Protein AF-0000000069713645 (afdb_homodimer)

pLDDT: mean 90.1, std 16.6, range [29.08, 98.5]

Structure (mmCIF, N/CA/C/O backbone):
data_AF-0000000069713645-model_v1
#
loop_
_entity.id
_entity.type
_entity.pdbx_description
1 polymer 'Lambda phage transcriptional repressor of early genes Cro'
#
loop_
_atom_site.group_PDB
_atom_site.id
_atom_site.type_symbol
_atom_site.label_atom_id
_atom_site.label_alt_id
_atom_site.label_comp_id
_atom_site.label_asym_id
_atom_site.label_entity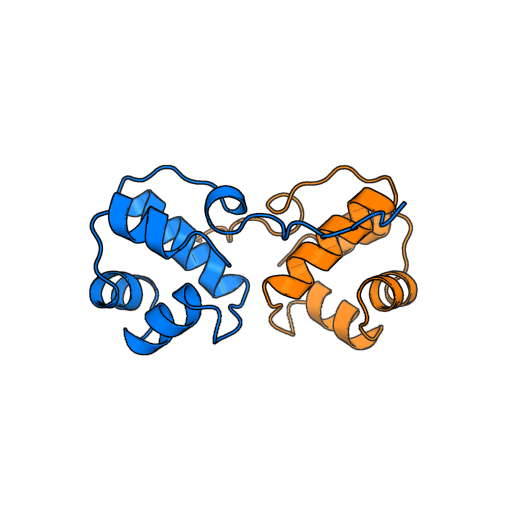_id
_atom_site.label_seq_id
_atom_site.pdbx_PDB_ins_code
_atom_site.Cartn_x
_atom_site.Cartn_y
_atom_site.Cartn_z
_atom_site.occupancy
_atom_site.B_is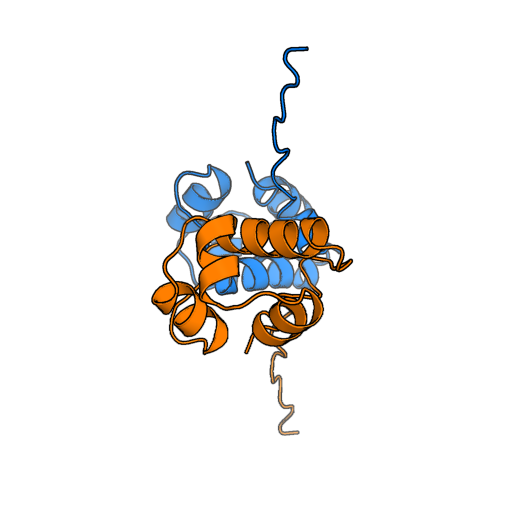o_or_equiv
_atom_site.auth_seq_id
_atom_site.auth_comp_id
_atom_site.auth_asym_id
_atom_site.auth_atom_id
_atom_site.pdbx_PDB_model_num
ATOM 1 N N . MET A 1 1 ? 8.945 7.281 -7.293 1 71.69 1 MET A N 1
ATOM 2 C CA . MET A 1 1 ? 8.586 8.453 -6.496 1 71.69 1 MET A CA 1
ATOM 3 C C . MET A 1 1 ? 7.094 8.453 -6.18 1 71.69 1 MET A C 1
ATOM 5 O O . MET A 1 1 ? 6.293 7.887 -6.926 1 71.69 1 MET A O 1
ATOM 9 N N . ASN A 1 2 ? 6.527 8.727 -4.855 1 89.88 2 ASN A N 1
ATOM 10 C CA . ASN A 1 2 ? 5.113 8.789 -4.496 1 89.88 2 ASN A CA 1
ATOM 11 C C . ASN A 1 2 ? 4.594 10.227 -4.508 1 89.88 2 ASN A C 1
ATOM 13 O O . ASN A 1 2 ? 5.352 11.156 -4.777 1 89.88 2 ASN A O 1
ATOM 17 N N . ASN A 1 3 ? 3.295 10.43 -4.41 1 95.88 3 ASN A N 1
ATOM 18 C CA . ASN A 1 3 ? 2.645 11.734 -4.488 1 95.88 3 ASN A CA 1
ATOM 19 C C . ASN A 1 3 ? 2.314 12.273 -3.104 1 95.88 3 ASN A C 1
ATOM 21 O O . ASN A 1 3 ? 1.362 13.047 -2.943 1 95.88 3 ASN A O 1
ATOM 25 N N . ILE A 1 4 ? 3.078 11.883 -2.172 1 97.56 4 ILE A N 1
ATOM 26 C CA . ILE A 1 4 ? 2.779 12.273 -0.8 1 97.56 4 ILE A CA 1
ATOM 27 C C . ILE A 1 4 ? 2.904 13.789 -0.664 1 97.56 4 ILE A C 1
ATOM 29 O O . ILE A 1 4 ? 2.008 14.453 -0.131 1 97.56 4 ILE A O 1
ATOM 33 N N . SER A 1 5 ? 3.961 14.297 -1.216 1 97.31 5 SER A N 1
ATOM 34 C CA . SER A 1 5 ? 4.203 15.734 -1.084 1 97.31 5 SER A CA 1
ATOM 35 C C . SER A 1 5 ? 3.113 16.547 -1.776 1 97.31 5 SER A C 1
ATOM 37 O O . SER A 1 5 ? 2.666 17.562 -1.252 1 97.31 5 SER A O 1
ATOM 39 N N . ILE A 1 6 ? 2.682 16.094 -2.877 1 97.44 6 ILE A N 1
ATOM 40 C CA . ILE A 1 6 ? 1.652 16.766 -3.662 1 97.44 6 ILE A CA 1
ATOM 41 C C . ILE A 1 6 ? 0.356 16.844 -2.859 1 97.44 6 ILE A C 1
ATOM 43 O O . ILE A 1 6 ? -0.228 17.922 -2.709 1 97.44 6 ILE A O 1
ATOM 47 N N . TYR A 1 7 ? -0.044 15.836 -2.293 1 98.06 7 TYR A N 1
ATOM 48 C CA . TYR A 1 7 ? -1.313 15.789 -1.576 1 98.06 7 TYR A CA 1
ATOM 49 C C . TYR A 1 7 ? -1.192 16.438 -0.205 1 98.06 7 TYR A C 1
ATOM 51 O O . TYR A 1 7 ? -2.154 17.031 0.297 1 98.06 7 TYR A O 1
ATOM 59 N N . ARG A 1 8 ? 0.029 16.266 0.35 1 97.94 8 ARG A N 1
ATOM 60 C CA . ARG A 1 8 ? 0.254 16.969 1.615 1 97.94 8 ARG A CA 1
ATOM 61 C C . ARG A 1 8 ? 0.063 18.469 1.458 1 97.94 8 ARG A C 1
ATOM 63 O O . ARG A 1 8 ? -0.626 19.094 2.262 1 97.94 8 ARG A O 1
ATOM 70 N N . LYS A 1 9 ? 0.602 18.969 0.418 1 98 9 LYS A N 1
ATOM 71 C CA . LYS A 1 9 ? 0.499 20.406 0.155 1 98 9 LYS A CA 1
ATOM 72 C C . LYS A 1 9 ? -0.935 20.797 -0.184 1 98 9 LYS A C 1
ATOM 74 O O . LYS A 1 9 ? -1.419 21.844 0.261 1 98 9 LYS A O 1
ATOM 79 N N . LYS A 1 10 ? -1.599 19.984 -0.958 1 97.69 10 LYS A N 1
ATOM 80 C CA . LYS A 1 10 ? -3.004 20.234 -1.277 1 97.69 10 LYS A CA 1
ATOM 81 C C . LYS A 1 10 ? -3.852 20.297 -0.01 1 97.69 10 LYS A C 1
ATOM 83 O O . LYS A 1 10 ? -4.824 21.047 0.057 1 97.69 10 LYS A O 1
ATOM 88 N N . ALA A 1 11 ? -3.475 19.5 0.984 1 97.12 11 ALA A N 1
ATOM 89 C CA . ALA A 1 11 ? -4.203 19.422 2.246 1 97.12 11 ALA A CA 1
ATOM 90 C C . ALA A 1 11 ? -3.812 20.562 3.182 1 97.12 11 ALA A C 1
ATOM 92 O O . ALA A 1 11 ? -4.383 20.703 4.266 1 97.12 11 ALA A O 1
ATOM 93 N N . GLY A 1 12 ? -2.738 21.234 2.777 1 97.44 12 GLY A N 1
ATOM 94 C CA . GLY A 1 12 ? -2.273 22.344 3.594 1 97.44 12 GLY A CA 1
ATOM 95 C C . GLY A 1 12 ? -1.499 21.906 4.82 1 97.44 12 GLY A C 1
ATOM 96 O O . GLY A 1 12 ? -1.471 22.609 5.832 1 97.44 12 GLY A O 1
ATOM 97 N N . LEU A 1 13 ? -0.926 20.812 4.754 1 97.88 13 LEU A N 1
ATOM 98 C CA . LEU A 1 13 ? -0.198 20.266 5.895 1 97.88 13 LEU A CA 1
ATOM 99 C C . LEU A 1 13 ? 1.308 20.422 5.703 1 97.88 13 LEU A C 1
ATOM 101 O O . LEU A 1 13 ? 1.818 20.25 4.594 1 97.88 13 LEU A O 1
ATOM 105 N N . SER A 1 14 ? 1.935 20.703 6.805 1 98.31 14 SER A N 1
ATOM 106 C CA . SER A 1 14 ? 3.387 20.562 6.832 1 98.31 14 SER A CA 1
ATOM 107 C C . SER A 1 14 ? 3.799 19.109 7.07 1 98.31 14 SER A C 1
ATOM 109 O O . SER A 1 14 ? 2.959 18.266 7.395 1 98.31 14 SER A O 1
ATOM 111 N N . GLN A 1 15 ? 5.066 18.875 6.852 1 98.38 15 GLN A N 1
ATOM 112 C CA . GLN A 1 15 ? 5.555 17.547 7.168 1 98.38 15 GLN A CA 1
ATOM 113 C C . GLN A 1 15 ? 5.336 17.203 8.641 1 98.38 15 GLN A C 1
ATOM 115 O O . GLN A 1 15 ? 4.988 16.078 8.984 1 98.38 15 GLN A O 1
ATOM 120 N N . THR A 1 16 ? 5.535 18.203 9.5 1 98.5 16 THR A N 1
ATOM 121 C CA . THR A 1 16 ? 5.348 18.047 10.938 1 98.5 16 THR A CA 1
ATOM 122 C C . THR A 1 16 ? 3.895 17.719 11.266 1 98.5 16 THR A C 1
ATOM 124 O O . THR A 1 16 ? 3.619 16.797 12.039 1 98.5 16 THR A O 1
ATOM 127 N N . GLU A 1 17 ? 2.982 18.438 10.633 1 98.25 17 GLU A N 1
ATOM 128 C CA . GLU A 1 17 ? 1.56 18.219 10.883 1 98.25 17 GLU A CA 1
ATOM 129 C C . GLU A 1 17 ? 1.114 16.844 10.383 1 98.25 17 GLU A C 1
ATOM 131 O O . GLU A 1 17 ? 0.353 16.156 11.062 1 98.25 17 GLU A O 1
ATOM 136 N N . LEU A 1 18 ? 1.543 16.484 9.234 1 98.31 18 LEU A N 1
ATOM 137 C CA . LEU A 1 18 ? 1.237 15.148 8.734 1 98.31 18 LEU A CA 1
ATOM 138 C C . LEU A 1 18 ? 1.805 14.078 9.664 1 98.31 18 LEU A C 1
ATOM 140 O O . LEU A 1 18 ? 1.117 13.109 9.992 1 98.31 18 LEU A O 1
ATOM 144 N N . GLY A 1 19 ? 3.07 14.211 10.016 1 98.38 19 GLY A N 1
ATOM 145 C CA . GLY A 1 19 ? 3.697 13.281 10.945 1 98.38 19 GLY A CA 1
ATOM 146 C C . GLY A 1 19 ? 2.889 13.062 12.211 1 98.38 19 GLY A C 1
ATOM 147 O O . GLY A 1 19 ? 2.682 11.922 12.633 1 98.38 19 GLY A O 1
ATOM 148 N N . LYS A 1 20 ? 2.365 14.18 12.789 1 97.88 20 LYS A N 1
ATOM 149 C CA . LYS A 1 20 ? 1.541 14.109 13.992 1 97.88 20 LYS A CA 1
ATOM 150 C C . LYS A 1 20 ? 0.272 13.297 13.742 1 97.88 20 LYS A C 1
ATOM 152 O O . LYS A 1 20 ? -0.122 12.477 14.578 1 97.88 20 LYS A O 1
ATOM 157 N N . GLN A 1 21 ? -0.331 13.484 12.664 1 96.81 21 GLN A N 1
ATOM 158 C CA . GLN A 1 21 ? -1.592 12.828 12.352 1 96.81 21 GLN A CA 1
ATOM 159 C C . GLN A 1 21 ? -1.396 11.32 12.172 1 96.81 21 GLN A C 1
ATOM 161 O O . GLN A 1 21 ? -2.299 10.531 12.469 1 96.81 21 GLN A O 1
ATOM 166 N N . ILE A 1 22 ? -0.2 10.969 11.703 1 96.56 22 ILE A N 1
ATOM 167 C CA . ILE A 1 22 ? -0.03 9.555 11.391 1 96.56 22 ILE A CA 1
ATOM 168 C C . ILE A 1 22 ? 0.92 8.914 12.398 1 96.56 22 ILE A C 1
ATOM 170 O O . ILE A 1 22 ? 1.36 7.777 12.211 1 96.56 22 ILE A O 1
ATOM 174 N N . GLY A 1 23 ? 1.311 9.672 13.344 1 97.25 23 GLY A N 1
ATOM 175 C CA . GLY A 1 23 ? 2.139 9.141 14.414 1 97.25 23 GLY A CA 1
ATOM 176 C C . GLY A 1 23 ? 3.584 8.93 14.008 1 97.25 23 GLY A C 1
ATOM 177 O O . GLY A 1 23 ? 4.211 7.949 14.406 1 97.25 23 GLY A O 1
ATOM 178 N N . LYS A 1 24 ? 4.098 9.789 13.195 1 97.81 24 LYS A N 1
ATOM 179 C CA . LYS A 1 24 ? 5.477 9.742 12.719 1 97.81 24 LYS A CA 1
ATOM 180 C C . LYS A 1 24 ? 6.191 11.07 12.969 1 97.81 24 LYS A C 1
ATOM 182 O O . LYS A 1 24 ? 5.547 12.086 13.227 1 97.81 24 LYS A O 1
ATOM 187 N N . THR A 1 25 ? 7.445 10.945 12.867 1 97.88 25 THR A N 1
ATOM 188 C CA . THR A 1 25 ? 8.227 12.172 12.969 1 97.88 25 THR A CA 1
ATOM 189 C C . THR A 1 25 ? 8.258 12.914 11.633 1 97.88 25 THR A C 1
ATOM 191 O O . THR A 1 25 ? 8.023 12.312 10.586 1 97.88 25 THR A O 1
ATOM 194 N N . GLN A 1 26 ? 8.57 14.172 11.758 1 98.06 26 GLN A N 1
ATOM 195 C CA . GLN A 1 26 ? 8.766 14.977 10.555 1 98.06 26 GLN A CA 1
ATOM 196 C C . GLN A 1 26 ? 9.828 14.359 9.648 1 98.06 26 GLN A C 1
ATOM 198 O O . GLN A 1 26 ? 9.664 14.328 8.422 1 98.06 26 GLN A O 1
ATOM 203 N N . GLY A 1 27 ? 10.844 13.859 10.25 1 97.94 27 GLY A N 1
ATOM 204 C CA . GLY A 1 27 ? 11.914 13.242 9.484 1 97.94 27 GLY A CA 1
ATOM 205 C C . GLY A 1 27 ? 11.461 12.008 8.719 1 97.94 27 GLY A C 1
ATOM 206 O O . GLY A 1 27 ? 11.859 11.805 7.566 1 97.94 27 GLY A O 1
ATOM 207 N N . ALA A 1 28 ? 10.68 11.227 9.367 1 97.19 28 ALA A N 1
ATOM 208 C CA . ALA A 1 28 ? 10.148 10.031 8.703 1 97.19 28 ALA A CA 1
ATOM 209 C C . ALA A 1 28 ? 9.312 10.406 7.484 1 97.19 28 ALA A C 1
ATOM 211 O O . ALA A 1 28 ? 9.477 9.82 6.41 1 97.19 28 ALA A O 1
ATOM 212 N N . VAL A 1 29 ? 8.477 11.438 7.676 1 97.75 29 VAL A N 1
ATOM 213 C CA . VAL A 1 29 ? 7.621 11.906 6.586 1 97.75 29 VAL A CA 1
ATOM 214 C C . VAL A 1 29 ? 8.484 12.406 5.43 1 97.75 29 VAL A C 1
ATOM 216 O O . VAL A 1 29 ? 8.242 12.055 4.27 1 97.75 29 VAL A O 1
ATOM 219 N N . GLY A 1 30 ? 9.469 13.148 5.789 1 97.62 30 GLY A N 1
ATOM 220 C CA . GLY A 1 30 ? 10.391 13.617 4.766 1 97.62 30 GLY A CA 1
ATOM 221 C C . GLY A 1 30 ? 11.047 12.492 3.994 1 97.62 30 GLY A C 1
ATOM 222 O O . GLY A 1 30 ? 11.172 12.562 2.77 1 97.62 30 GLY A O 1
ATOM 223 N N . ASN A 1 31 ? 11.445 11.508 4.695 1 96.75 31 ASN A N 1
ATOM 224 C CA . ASN A 1 31 ? 12.078 10.352 4.07 1 96.75 31 ASN A CA 1
ATOM 225 C C . ASN A 1 31 ? 11.102 9.602 3.17 1 96.75 31 ASN A C 1
ATOM 227 O O . ASN A 1 31 ? 11.484 9.102 2.109 1 96.75 31 ASN A O 1
ATOM 231 N N . TYR A 1 32 ? 9.844 9.516 3.576 1 95.94 32 TYR A N 1
ATOM 232 C CA . TYR A 1 32 ? 8.828 8.883 2.7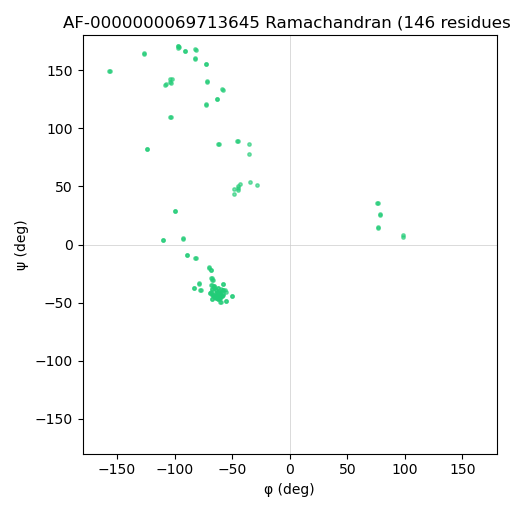42 1 95.94 32 TYR A CA 1
ATOM 233 C C . TYR A 1 32 ? 8.641 9.648 1.439 1 95.94 32 TYR A C 1
ATOM 235 O O . TYR A 1 32 ? 8.602 9.055 0.36 1 95.94 32 TYR A O 1
ATOM 243 N N . GLU A 1 33 ? 8.617 10.969 1.586 1 96.44 33 GLU A N 1
ATOM 244 C CA . GLU A 1 33 ? 8.383 11.812 0.419 1 96.44 33 GLU A CA 1
ATOM 245 C C . GLU A 1 33 ? 9.555 11.742 -0.556 1 96.44 33 GLU A C 1
ATOM 247 O O . GLU A 1 33 ? 9.359 11.797 -1.772 1 96.44 33 GLU A O 1
ATOM 252 N N . ALA A 1 34 ? 10.711 11.5 0.01 1 94.81 34 ALA A N 1
ATOM 253 C CA . ALA A 1 34 ? 11.922 11.477 -0.807 1 94.81 34 ALA A CA 1
ATOM 254 C C . ALA A 1 34 ? 12.18 10.078 -1.363 1 94.81 34 ALA A C 1
ATOM 256 O O . ALA A 1 34 ? 13.102 9.883 -2.164 1 94.81 34 ALA A O 1
ATOM 257 N N . GLY A 1 35 ? 11.477 9.172 -0.929 1 91.12 35 GLY A N 1
ATOM 258 C CA . GLY A 1 35 ? 11.672 7.805 -1.383 1 91.12 35 GLY A CA 1
ATOM 259 C C . GLY A 1 35 ? 12.883 7.137 -0.764 1 91.12 35 GLY A C 1
ATOM 260 O O . GLY A 1 35 ? 13.352 6.109 -1.26 1 91.12 35 GLY A O 1
ATOM 261 N N . ILE A 1 36 ? 13.336 7.727 0.239 1 89.62 36 ILE A N 1
ATOM 262 C CA . ILE A 1 36 ? 14.523 7.211 0.913 1 89.62 36 ILE A CA 1
ATOM 263 C C . ILE A 1 36 ? 14.141 6.016 1.784 1 89.62 36 ILE A C 1
ATOM 265 O O . ILE A 1 36 ? 14.867 5.02 1.837 1 89.62 36 ILE A O 1
ATOM 269 N N . ARG A 1 37 ? 13.016 6.066 2.441 1 87.38 37 ARG A N 1
ATOM 270 C CA . ARG A 1 37 ? 12.5 4.984 3.275 1 87.38 37 ARG A CA 1
ATOM 271 C C . ARG A 1 37 ? 11.305 4.301 2.613 1 87.38 37 ARG A C 1
ATOM 273 O O . ARG A 1 37 ? 10.422 4.973 2.076 1 87.38 37 ARG A O 1
ATOM 280 N N . ASN A 1 38 ? 11.406 3.016 2.764 1 88.5 38 ASN A N 1
ATOM 281 C CA . ASN A 1 38 ? 10.227 2.293 2.311 1 88.5 38 ASN A CA 1
ATOM 282 C C . ASN A 1 38 ? 9.047 2.504 3.252 1 88.5 38 ASN A C 1
ATOM 284 O O . ASN A 1 38 ? 9.219 2.57 4.469 1 88.5 38 ASN A O 1
ATOM 288 N N . ILE A 1 39 ? 7.934 2.625 2.688 1 93.5 39 ILE A N 1
ATOM 289 C CA . ILE A 1 39 ? 6.73 2.826 3.486 1 93.5 39 ILE A CA 1
ATOM 290 C C . ILE A 1 39 ? 5.922 1.532 3.539 1 93.5 39 ILE A C 1
ATOM 292 O O . ILE A 1 39 ? 5.832 0.81 2.543 1 93.5 39 ILE A O 1
ATOM 296 N N . ASP A 1 40 ? 5.406 1.287 4.723 1 92.75 40 ASP A N 1
ATOM 297 C CA . ASP A 1 40 ? 4.598 0.077 4.836 1 92.75 40 ASP A CA 1
ATOM 298 C C . ASP A 1 40 ? 3.127 0.372 4.559 1 92.75 40 ASP A C 1
ATOM 300 O O . ASP A 1 40 ? 2.717 1.534 4.527 1 92.75 40 ASP A O 1
ATOM 304 N N . LEU A 1 41 ? 2.391 -0.642 4.379 1 94.31 41 LEU A N 1
ATOM 305 C CA . LEU A 1 41 ? 0.998 -0.539 3.957 1 94.31 41 LEU A CA 1
ATOM 306 C C . LEU A 1 41 ? 0.173 0.228 4.984 1 94.31 41 LEU A C 1
ATOM 308 O O . LEU A 1 41 ? -0.645 1.078 4.625 1 94.31 41 LEU A O 1
ATOM 312 N N . THR A 1 42 ? 0.385 -0 6.238 1 92.94 42 THR A N 1
ATOM 313 C CA . THR A 1 42 ? -0.372 0.663 7.293 1 92.94 42 THR A CA 1
ATOM 314 C C . THR A 1 42 ? -0.163 2.174 7.242 1 92.94 42 THR A C 1
ATOM 316 O O . THR A 1 42 ? -1.128 2.939 7.262 1 92.94 42 THR A O 1
ATOM 319 N N . THR A 1 43 ? 1.045 2.547 7.105 1 95 43 THR A N 1
ATOM 320 C CA . THR A 1 43 ? 1.369 3.967 7.043 1 95 43 THR A CA 1
ATOM 321 C C . THR A 1 43 ? 0.774 4.602 5.789 1 95 43 THR A C 1
ATOM 323 O O . THR A 1 43 ? 0.299 5.738 5.828 1 95 43 THR A O 1
ATOM 326 N N . CYS A 1 44 ? 0.766 3.852 4.738 1 96.25 44 CYS A N 1
ATOM 327 C CA . CYS A 1 44 ? 0.183 4.359 3.502 1 96.25 44 CYS A CA 1
ATOM 328 C C . CYS A 1 44 ? -1.29 4.703 3.693 1 96.25 44 CYS A C 1
ATOM 330 O O . CYS A 1 44 ? -1.734 5.785 3.309 1 96.25 44 CYS A O 1
ATOM 332 N N . TRP A 1 45 ? -1.961 3.818 4.312 1 95.75 45 TRP A N 1
ATOM 333 C CA . TRP A 1 45 ? -3.385 4.066 4.512 1 95.75 45 TRP A CA 1
ATOM 334 C C . TRP A 1 45 ? -3.604 5.227 5.48 1 95.75 45 TRP A C 1
ATOM 336 O O . TRP A 1 45 ? -4.539 6.012 5.312 1 95.75 45 TRP A O 1
ATOM 346 N N . GLU A 1 46 ? -2.744 5.359 6.473 1 96.19 46 GLU A N 1
ATOM 347 C CA . GLU A 1 46 ? -2.846 6.477 7.406 1 96.19 46 GLU A CA 1
ATOM 348 C C . GLU A 1 46 ? -2.668 7.812 6.688 1 96.19 46 GLU A C 1
ATOM 350 O O . GLU A 1 46 ? -3.357 8.789 7 1 96.19 46 GLU A O 1
ATOM 355 N N . ILE A 1 47 ? -1.799 7.773 5.773 1 97.56 47 ILE A N 1
ATOM 356 C CA . ILE A 1 47 ? -1.521 8.984 5.008 1 97.56 47 ILE A CA 1
ATOM 357 C C . ILE A 1 47 ? -2.734 9.352 4.156 1 97.56 47 ILE A C 1
ATOM 359 O O . ILE A 1 47 ? -3.182 10.5 4.156 1 97.56 47 ILE A O 1
ATOM 363 N N . VAL A 1 48 ? -3.268 8.391 3.49 1 97.12 48 VAL A N 1
ATOM 364 C CA . VAL A 1 48 ? -4.434 8.625 2.648 1 97.12 48 VAL A CA 1
ATOM 365 C C . VAL A 1 48 ? -5.594 9.133 3.5 1 97.12 48 VAL A C 1
ATOM 367 O O . VAL A 1 48 ? -6.27 10.094 3.129 1 97.12 48 VAL A O 1
ATOM 370 N N . LYS A 1 49 ? -5.723 8.539 4.613 1 96.31 49 LYS A N 1
ATOM 371 C CA . LYS A 1 49 ? -6.781 8.945 5.535 1 96.31 49 LYS A CA 1
ATOM 372 C C . LYS A 1 49 ? -6.578 10.375 6.012 1 96.31 49 LYS A C 1
ATOM 374 O O . LYS A 1 49 ? -7.531 11.156 6.066 1 96.31 49 LYS A O 1
ATOM 379 N N . ALA A 1 50 ? -5.387 10.633 6.363 1 97.25 50 ALA A N 1
ATOM 380 C CA . ALA A 1 50 ? -5.066 11.977 6.844 1 97.25 50 ALA A CA 1
ATOM 381 C C . ALA A 1 50 ? -5.406 13.031 5.797 1 97.25 50 ALA A C 1
ATOM 383 O O . ALA A 1 50 ? -5.965 14.078 6.121 1 97.25 50 ALA A O 1
ATOM 384 N N . PHE A 1 51 ? -5.168 12.766 4.535 1 97.94 51 PHE A N 1
ATOM 385 C CA . PHE A 1 51 ? -5.461 13.703 3.459 1 97.94 51 PHE A CA 1
ATOM 386 C C . PHE A 1 51 ? -6.965 13.867 3.275 1 97.94 51 PHE A C 1
ATOM 388 O O . PHE A 1 51 ? -7.461 14.992 3.15 1 97.94 51 PHE A O 1
ATOM 395 N N . ASN A 1 52 ? -7.648 12.797 3.346 1 97.12 52 ASN A N 1
ATOM 396 C CA . ASN A 1 52 ? -9.094 12.859 3.191 1 97.12 52 ASN A CA 1
ATOM 397 C C . ASN A 1 52 ? -9.75 13.594 4.359 1 97.12 52 ASN A C 1
ATOM 399 O O . ASN A 1 52 ? -10.695 14.359 4.164 1 97.12 52 ASN A O 1
ATOM 403 N N . GLN A 1 53 ? -9.219 13.352 5.473 1 95.75 53 GLN A N 1
ATOM 404 C CA . GLN A 1 53 ? -9.734 14.023 6.664 1 95.75 53 GLN A CA 1
ATOM 405 C C . GLN A 1 53 ? -9.422 15.516 6.633 1 95.75 53 GLN A C 1
ATOM 407 O O . GLN A 1 53 ? -10.086 16.312 7.305 1 95.75 53 GLN A O 1
ATOM 412 N N . SER A 1 54 ? -8.414 15.875 5.863 1 96.69 54 SER A N 1
ATOM 413 C CA . SER A 1 54 ? -8.016 17.281 5.75 1 96.69 54 SER A CA 1
ATOM 414 C C . SER A 1 54 ? -8.719 17.953 4.578 1 96.69 54 SER A C 1
ATOM 416 O O . SER A 1 54 ? -8.352 19.078 4.191 1 96.69 54 SER A O 1
ATOM 418 N N . GLY A 1 55 ? -9.656 17.203 3.93 1 95.44 55 GLY A N 1
ATOM 419 C CA . GLY A 1 55 ? -10.508 17.797 2.916 1 95.44 55 GLY A CA 1
ATOM 420 C C . GLY A 1 55 ? -10.023 17.547 1.502 1 95.44 55 GLY A C 1
ATOM 421 O O . GLY A 1 55 ? -10.547 18.125 0.549 1 95.44 55 GLY A O 1
ATOM 422 N N . VAL A 1 56 ? -8.984 16.719 1.346 1 97.25 56 VAL A N 1
ATOM 423 C CA . VAL A 1 56 ? -8.477 16.391 0.02 1 97.25 56 VAL A CA 1
ATOM 424 C C . VAL A 1 56 ? -8.945 14.992 -0.382 1 97.25 56 VAL A C 1
ATOM 426 O O . VAL A 1 56 ? -8.492 13.984 0.175 1 97.25 56 VAL A O 1
ATOM 429 N N . GLU A 1 57 ? -9.805 14.953 -1.301 1 95.88 57 GLU A N 1
ATOM 430 C CA . GLU A 1 57 ? -10.281 13.664 -1.775 1 95.88 57 GLU A CA 1
ATOM 431 C C . GLU A 1 57 ? -9.211 12.945 -2.602 1 95.88 57 GLU A C 1
ATOM 433 O O . GLU A 1 57 ? -8.758 13.469 -3.621 1 95.88 57 GLU A O 1
ATOM 438 N N . CYS A 1 58 ? -8.836 11.758 -2.137 1 96.12 58 CYS A N 1
ATOM 439 C CA . CYS A 1 58 ? -7.844 10.992 -2.875 1 96.12 58 CYS A CA 1
ATOM 440 C C . CYS A 1 58 ? -7.953 9.508 -2.555 1 96.12 58 CYS A C 1
ATOM 442 O O . CYS A 1 58 ? -8.391 9.133 -1.466 1 96.12 58 CYS A O 1
ATOM 444 N N . SER A 1 59 ? -7.605 8.773 -3.555 1 95.06 59 SER A N 1
ATOM 445 C CA . SER A 1 59 ? -7.527 7.324 -3.381 1 95.06 59 SER A CA 1
ATOM 446 C C . SER A 1 59 ? -6.098 6.871 -3.107 1 95.06 59 SER A C 1
ATOM 448 O O . SER A 1 59 ? -5.164 7.676 -3.176 1 95.06 59 SER A O 1
ATOM 450 N N . PHE A 1 60 ? -6 5.613 -2.752 1 95.5 60 PHE A N 1
ATOM 451 C CA . PHE A 1 60 ? -4.68 5.039 -2.531 1 95.5 60 PHE A CA 1
ATOM 452 C C . PHE A 1 60 ? -3.795 5.227 -3.76 1 95.5 60 PHE A C 1
ATOM 454 O O . PHE A 1 60 ? -2.664 5.703 -3.652 1 95.5 60 PHE A O 1
ATOM 461 N N . SER A 1 61 ? -4.363 4.879 -4.883 1 93.94 61 SER A N 1
ATOM 462 C CA . SER A 1 61 ? -3.566 4.891 -6.105 1 93.94 61 SER A CA 1
ATOM 463 C C . SER A 1 61 ? -3.24 6.312 -6.539 1 93.94 61 SER A C 1
ATOM 465 O O . SER A 1 61 ? -2.33 6.531 -7.344 1 93.94 61 SER A O 1
ATOM 467 N N . ASP A 1 62 ? -3.99 7.285 -6.043 1 95.62 62 ASP A N 1
ATOM 468 C CA . ASP A 1 62 ? -3.646 8.68 -6.305 1 95.62 62 ASP A CA 1
ATOM 469 C C . ASP A 1 62 ? -2.344 9.062 -5.605 1 95.62 62 ASP A C 1
ATOM 471 O O . ASP A 1 62 ? -1.48 9.711 -6.203 1 95.62 62 ASP A O 1
ATOM 475 N N . VAL A 1 63 ? -2.252 8.617 -4.375 1 97.19 63 VAL A N 1
ATOM 476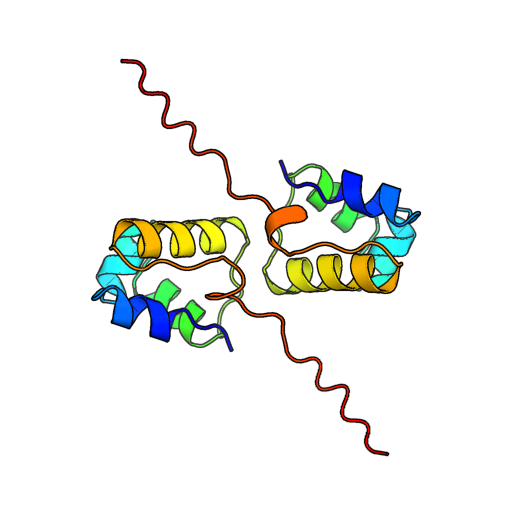 C CA . VAL A 1 63 ? -1.126 9.008 -3.533 1 97.19 63 VAL A CA 1
ATOM 477 C C . VAL A 1 63 ? 0.073 8.109 -3.824 1 97.19 63 VAL A C 1
ATOM 479 O O . VAL A 1 63 ? 1.217 8.57 -3.82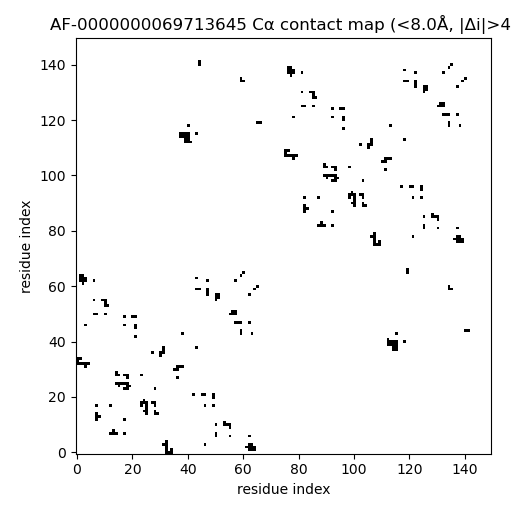8 1 97.19 63 VAL A O 1
ATOM 482 N N . PHE A 1 64 ? -0.297 6.852 -4.055 1 96.06 64 PHE A N 1
ATOM 483 C CA . PHE A 1 64 ? 0.722 5.844 -4.316 1 96.06 64 PHE A CA 1
ATOM 484 C C . PHE A 1 64 ? 0.465 5.145 -5.645 1 96.06 64 PHE A C 1
ATOM 486 O O . PHE A 1 64 ? -0.01 4.008 -5.672 1 96.06 64 PHE A O 1
ATOM 493 N N . PRO A 1 65 ? 0.907 5.816 -6.691 1 93.88 65 PRO A N 1
ATOM 494 C CA . PRO A 1 65 ? 0.618 5.238 -8.008 1 93.88 65 PRO A CA 1
ATOM 495 C C . PRO A 1 65 ? 1.459 4 -8.305 1 93.88 65 PRO A C 1
ATOM 497 O O . PRO A 1 65 ? 2.502 3.793 -7.68 1 93.88 65 PRO A O 1
ATOM 500 N N . GLU A 1 66 ? 0.884 3.23 -9.156 1 89.75 66 GLU A N 1
ATOM 501 C CA . GLU A 1 66 ? 1.654 2.082 -9.625 1 89.75 66 GLU A CA 1
ATOM 502 C C . GLU A 1 66 ? 2.969 2.52 -10.266 1 89.75 66 GLU A C 1
ATOM 504 O O . GLU A 1 66 ? 2.992 3.451 -11.07 1 89.75 66 GLU A O 1
ATOM 509 N N . PRO A 1 67 ? 3.951 1.798 -9.805 1 84.25 67 PRO A N 1
ATOM 510 C CA . PRO A 1 67 ? 5.234 2.164 -10.414 1 84.25 67 PRO A CA 1
ATOM 511 C C . PRO A 1 67 ? 5.266 1.908 -11.922 1 84.25 67 PRO A C 1
ATOM 513 O O . PRO A 1 67 ? 4.652 0.952 -12.398 1 84.25 67 PRO A O 1
ATOM 516 N N . ILE A 1 68 ? 5.586 2.896 -12.695 1 73.56 68 ILE A N 1
ATOM 517 C CA . ILE A 1 68 ? 5.656 2.773 -14.148 1 73.56 68 ILE A CA 1
ATOM 518 C C . ILE A 1 68 ? 6.73 1.761 -14.531 1 73.56 68 ILE A C 1
ATOM 520 O O . ILE A 1 68 ? 7.852 1.812 -14.016 1 73.56 68 ILE A O 1
ATOM 524 N N . SER A 1 69 ? 6.34 0.556 -14.57 1 60.84 69 SER A N 1
ATOM 525 C CA . SER A 1 69 ? 7.32 -0.409 -15.062 1 60.84 69 SER A CA 1
ATOM 526 C C . SER A 1 69 ? 8 0.091 -16.328 1 60.84 69 SER A C 1
ATOM 528 O O . SER A 1 69 ? 7.328 0.514 -17.281 1 60.84 69 SER A O 1
ATOM 530 N N . GLU A 1 70 ? 9.047 0.787 -16.234 1 46.78 70 GLU A N 1
ATOM 531 C CA . GLU A 1 70 ? 9.781 0.97 -17.484 1 46.78 70 GLU A CA 1
ATOM 532 C C . GLU A 1 70 ? 9.906 -0.344 -18.25 1 46.78 70 GLU A C 1
ATOM 534 O O . GLU A 1 70 ? 10.68 -1.224 -17.859 1 46.78 70 GLU A O 1
ATOM 539 N N . SER A 1 71 ? 8.898 -1.136 -18.484 1 44.88 71 SER A N 1
ATOM 540 C CA . SER A 1 71 ? 9.227 -2.021 -19.594 1 44.88 71 SER A CA 1
ATOM 541 C C . SER A 1 71 ? 9.797 -1.241 -20.766 1 44.88 71 SER A C 1
ATOM 543 O O . SER A 1 71 ? 9.07 -0.542 -21.469 1 44.88 71 SER A O 1
ATOM 545 N N . ASN A 1 72 ? 10.664 -0.409 -20.719 1 40.31 72 ASN A N 1
ATOM 546 C CA . ASN A 1 72 ? 11.422 -0.056 -21.906 1 40.31 72 ASN A CA 1
ATOM 547 C C . ASN A 1 72 ? 11.656 -1.27 -22.797 1 40.31 72 ASN A C 1
ATOM 549 O O . ASN A 1 72 ? 12.359 -2.205 -22.406 1 40.31 72 ASN A O 1
ATOM 553 N N . GLN A 1 73 ? 10.664 -1.691 -23.547 1 34.72 73 GLN A N 1
ATOM 554 C CA . GLN A 1 73 ? 10.867 -2.143 -24.922 1 34.72 73 GLN A CA 1
ATOM 555 C C . GLN A 1 73 ? 11.984 -1.349 -25.609 1 34.72 73 GLN A C 1
ATOM 557 O O . GLN A 1 73 ? 11.812 -0.167 -25.906 1 34.72 73 GLN A O 1
ATOM 562 N N . VAL A 1 74 ? 13.125 -1.213 -25.156 1 32.25 74 VAL A N 1
ATOM 563 C CA . VAL A 1 74 ? 14.102 -1.096 -26.234 1 32.25 74 VAL A CA 1
ATOM 564 C C . VAL A 1 74 ? 13.797 -2.127 -27.312 1 32.25 74 VAL A C 1
ATOM 566 O O . VAL A 1 74 ? 13.953 -3.33 -27.094 1 32.25 74 VAL A O 1
ATOM 569 N N . ALA A 1 75 ? 12.477 -2.162 -27.812 1 29.34 75 ALA A N 1
ATOM 570 C CA . ALA A 1 75 ? 12.57 -2.504 -29.219 1 29.34 75 ALA A CA 1
ATOM 571 C C . ALA A 1 75 ? 13.312 -1.418 -30 1 29.34 75 ALA A C 1
ATOM 573 O O . ALA A 1 75 ? 13.234 -0.237 -29.656 1 29.34 75 ALA A O 1
ATOM 574 N N . MET B 1 1 ? -6.645 -7.508 8.219 1 71.44 1 MET B N 1
ATOM 575 C CA . MET B 1 1 ? -6.496 -8.641 7.316 1 71.44 1 MET B CA 1
ATOM 576 C C . MET B 1 1 ? -6.555 -8.188 5.859 1 71.44 1 MET B C 1
ATOM 578 O O . MET B 1 1 ? -7.184 -7.18 5.543 1 71.44 1 MET B O 1
ATOM 582 N N . ASN B 1 2 ? -5.598 -8.586 4.824 1 89.81 2 ASN B N 1
ATOM 583 C CA . ASN B 1 2 ? -5.625 -8.242 3.41 1 89.81 2 ASN B CA 1
ATOM 584 C C . ASN B 1 2 ? -6.262 -9.344 2.57 1 89.81 2 ASN B C 1
ATOM 586 O O . ASN B 1 2 ? -6.664 -10.375 3.102 1 89.81 2 ASN B O 1
ATOM 590 N N . ASN B 1 3 ? -6.551 -9.086 1.312 1 95.81 3 ASN B N 1
ATOM 591 C CA . ASN B 1 3 ? -7.234 -10.008 0.412 1 95.81 3 ASN B CA 1
ATOM 592 C C . ASN B 1 3 ? -6.254 -10.734 -0.498 1 95.81 3 ASN B C 1
ATOM 594 O O . ASN B 1 3 ? -6.605 -11.133 -1.61 1 95.81 3 ASN B O 1
ATOM 598 N N . ILE B 1 4 ? -5.094 -10.906 -0.022 1 97.5 4 ILE B N 1
ATOM 599 C CA . ILE B 1 4 ? -4.066 -11.508 -0.861 1 97.5 4 ILE B CA 1
ATOM 600 C C . ILE B 1 4 ? -4.453 -12.953 -1.191 1 97.5 4 ILE B C 1
ATOM 602 O O . ILE B 1 4 ? -4.418 -13.359 -2.354 1 97.5 4 ILE B O 1
ATOM 606 N N . SER B 1 5 ? -4.879 -13.633 -0.179 1 97.25 5 SER B N 1
ATOM 607 C CA . SER B 1 5 ? -5.211 -15.039 -0.38 1 97.25 5 SER B CA 1
ATOM 608 C C . SER B 1 5 ? -6.383 -15.195 -1.346 1 97.25 5 SER B C 1
ATOM 610 O O . SER B 1 5 ? -6.375 -16.094 -2.197 1 97.25 5 SER B O 1
ATOM 612 N N . ILE B 1 6 ? -7.328 -14.359 -1.246 1 97.44 6 ILE B N 1
ATOM 613 C CA . ILE B 1 6 ? -8.523 -14.391 -2.086 1 97.44 6 ILE B CA 1
ATOM 614 C C . ILE B 1 6 ? -8.125 -14.195 -3.549 1 97.44 6 ILE B C 1
ATOM 616 O O . ILE B 1 6 ? -8.516 -14.992 -4.41 1 97.44 6 ILE B O 1
ATOM 620 N N . TYR B 1 7 ? -7.348 -13.305 -3.842 1 98.06 7 TYR B N 1
ATOM 621 C CA . TYR B 1 7 ? -6.984 -12.984 -5.219 1 98.06 7 TYR B CA 1
ATOM 622 C C . TYR B 1 7 ? -5.945 -13.977 -5.746 1 98.06 7 TYR B C 1
ATOM 624 O O . TYR B 1 7 ? -5.926 -14.281 -6.938 1 98.06 7 TYR B O 1
ATOM 632 N N . ARG B 1 8 ? -5.094 -14.398 -4.785 1 97.94 8 ARG B N 1
ATOM 633 C CA . ARG B 1 8 ? -4.145 -15.43 -5.195 1 97.94 8 ARG B CA 1
ATOM 634 C C . ARG B 1 8 ? -4.871 -16.672 -5.711 1 97.94 8 ARG B C 1
ATOM 636 O O . ARG B 1 8 ? -4.527 -17.203 -6.77 1 97.94 8 ARG B O 1
ATOM 643 N N . LYS B 1 9 ? -5.863 -17.047 -4.996 1 98 9 LYS B N 1
ATOM 644 C CA . LYS B 1 9 ? -6.641 -18.219 -5.379 1 98 9 LYS B CA 1
ATOM 645 C C . LYS B 1 9 ? -7.422 -17.969 -6.664 1 98 9 LYS B C 1
ATOM 647 O O . LYS B 1 9 ? -7.5 -18.844 -7.527 1 98 9 LYS B O 1
ATOM 652 N N . LYS B 1 10 ? -7.992 -16.812 -6.789 1 97.69 10 LYS B N 1
ATOM 653 C CA . LYS B 1 10 ? -8.695 -16.438 -8.016 1 97.69 10 LYS B CA 1
ATOM 654 C C . LYS B 1 10 ? -7.766 -16.516 -9.227 1 97.69 10 LYS B C 1
ATOM 656 O O . LYS B 1 10 ? -8.203 -16.859 -10.328 1 97.69 10 LYS B O 1
ATOM 661 N N . ALA B 1 11 ? -6.496 -16.203 -9.008 1 97.12 11 ALA B N 1
ATOM 662 C CA . ALA B 1 11 ? -5.492 -16.203 -10.07 1 97.12 11 ALA B CA 1
ATOM 663 C C . ALA B 1 11 ? -4.965 -17.609 -10.328 1 97.12 11 ALA B C 1
ATOM 665 O O . ALA B 1 11 ? -4.164 -17.812 -11.25 1 97.12 11 ALA B O 1
ATOM 666 N N . GLY B 1 12 ? -5.316 -18.484 -9.406 1 97.44 12 GLY B N 1
ATOM 667 C CA . GLY B 1 12 ? -4.867 -19.859 -9.555 1 97.44 12 GLY B CA 1
ATOM 668 C C . GLY B 1 12 ? -3.418 -20.062 -9.148 1 97.44 12 GLY B C 1
ATOM 669 O O . GLY B 1 12 ? -2.746 -20.969 -9.648 1 97.44 12 GLY B O 1
ATOM 670 N N . LEU B 1 13 ? -2.949 -19.266 -8.328 1 97.88 13 LEU B N 1
ATOM 671 C CA . LEU B 1 13 ? -1.554 -19.328 -7.91 1 97.88 13 LEU B CA 1
ATOM 672 C C . LEU B 1 13 ? -1.43 -19.969 -6.527 1 97.88 13 LEU B C 1
ATOM 674 O O . LEU B 1 13 ? -2.256 -19.719 -5.648 1 97.88 13 LEU B O 1
ATOM 678 N N . SER B 1 14 ? -0.385 -20.734 -6.406 1 98.31 14 SER B N 1
ATOM 679 C CA . SER B 1 14 ? 0.028 -21.125 -5.066 1 98.31 14 SER B CA 1
ATOM 680 C C . SER B 1 14 ? 0.859 -20.047 -4.395 1 98.31 14 SER B C 1
ATOM 682 O O . SER B 1 14 ? 1.255 -19.078 -5.035 1 98.31 14 SER B O 1
ATOM 684 N N . GLN B 1 15 ? 1.036 -20.25 -3.113 1 98.38 15 GLN B N 1
ATOM 685 C CA . GLN B 1 15 ? 1.914 -19.297 -2.426 1 98.38 15 GLN B CA 1
ATOM 686 C C . GLN B 1 15 ? 3.314 -19.312 -3.031 1 98.38 15 GLN B C 1
ATOM 688 O O . GLN B 1 15 ? 3.949 -18.266 -3.164 1 98.38 15 GLN B O 1
ATOM 693 N N . THR B 1 16 ? 3.779 -20.5 -3.395 1 98.5 16 THR B N 1
ATOM 694 C CA . THR B 1 16 ? 5.094 -20.672 -4.008 1 98.5 16 THR B CA 1
ATOM 695 C C . THR B 1 16 ? 5.164 -19.938 -5.344 1 98.5 16 THR B C 1
ATOM 697 O O . THR B 1 16 ? 6.125 -19.203 -5.613 1 98.5 16 THR B O 1
ATOM 700 N N . GLU B 1 17 ? 4.129 -20.094 -6.148 1 98.25 17 GLU B N 1
ATOM 701 C CA . GLU B 1 17 ? 4.094 -19.453 -7.461 1 98.25 17 GLU B CA 1
ATOM 702 C C . GLU B 1 17 ? 4.031 -17.938 -7.336 1 98.25 17 GLU B C 1
ATOM 704 O O . GLU B 1 17 ? 4.715 -17.219 -8.07 1 98.25 17 GLU B O 1
ATOM 709 N N . LEU B 1 18 ? 3.219 -17.453 -6.469 1 98.31 18 LEU B N 1
ATOM 710 C CA . LEU B 1 18 ? 3.174 -16.016 -6.223 1 98.31 18 LEU B CA 1
ATOM 711 C C . LEU B 1 18 ? 4.531 -15.508 -5.746 1 98.31 18 LEU B C 1
ATOM 713 O O . LEU B 1 18 ? 5.012 -14.477 -6.223 1 98.31 18 LEU B O 1
ATOM 717 N N . GLY B 1 19 ? 5.105 -16.172 -4.758 1 98.38 19 GLY B N 1
ATOM 718 C CA . GLY B 1 19 ? 6.422 -15.805 -4.262 1 98.38 19 GLY B CA 1
ATOM 719 C C . GLY B 1 19 ? 7.453 -15.648 -5.363 1 98.38 19 GLY B C 1
ATOM 720 O O . GLY B 1 19 ? 8.195 -14.664 -5.395 1 98.38 19 GLY B O 1
ATOM 721 N N . LYS B 1 20 ? 7.457 -16.594 -6.32 1 97.88 20 LYS B N 1
ATOM 722 C CA . LYS B 1 20 ? 8.375 -16.562 -7.453 1 97.88 20 LYS B CA 1
ATOM 723 C C . LYS B 1 20 ? 8.141 -15.312 -8.305 1 97.88 20 LYS B C 1
ATOM 725 O O . LYS B 1 20 ? 9.094 -14.664 -8.727 1 97.88 20 LYS B O 1
ATOM 730 N N . GLN B 1 21 ? 6.961 -14.992 -8.531 1 96.75 21 GLN B N 1
ATOM 731 C CA . GLN B 1 21 ? 6.617 -13.859 -9.391 1 96.75 21 GLN B CA 1
ATOM 732 C C . GLN B 1 21 ? 7.043 -12.539 -8.766 1 96.75 21 GLN B C 1
ATOM 734 O O . GLN B 1 21 ? 7.375 -11.586 -9.469 1 96.75 21 GLN B O 1
ATOM 739 N N . ILE B 1 22 ? 7.023 -12.531 -7.438 1 96.56 22 ILE B N 1
ATOM 740 C CA . ILE B 1 22 ? 7.285 -11.242 -6.805 1 96.56 22 ILE B CA 1
ATOM 741 C C . ILE B 1 22 ? 8.648 -11.273 -6.117 1 96.56 22 ILE B C 1
ATOM 743 O O . ILE B 1 22 ? 8.992 -10.352 -5.363 1 96.56 22 ILE B O 1
ATOM 747 N N . GLY B 1 23 ? 9.328 -12.344 -6.281 1 97.25 23 GLY B N 1
ATOM 748 C CA . GLY B 1 23 ? 10.68 -12.445 -5.754 1 97.25 23 GLY B CA 1
ATOM 749 C C . GLY B 1 23 ? 10.719 -12.672 -4.254 1 97.25 23 GLY B C 1
ATOM 750 O O . GLY B 1 23 ? 11.578 -12.117 -3.562 1 97.25 23 GLY B O 1
ATOM 751 N N . LYS B 1 24 ? 9.789 -13.414 -3.744 1 97.81 24 LYS B N 1
ATOM 752 C CA . LYS B 1 24 ? 9.703 -13.734 -2.322 1 97.81 24 LYS B CA 1
ATOM 753 C C . LYS B 1 24 ? 9.617 -15.242 -2.107 1 97.81 24 LYS B C 1
ATOM 755 O O . LYS B 1 24 ? 9.344 -15.992 -3.047 1 97.81 24 LYS B O 1
ATOM 760 N N . THR B 1 25 ? 9.859 -15.555 -0.904 1 97.88 25 THR B N 1
ATOM 761 C CA . THR B 1 25 ? 9.703 -16.969 -0.555 1 97.88 25 THR B CA 1
ATOM 762 C C . THR B 1 25 ? 8.242 -17.297 -0.269 1 97.88 25 THR B C 1
ATOM 764 O O . THR B 1 25 ? 7.445 -16.391 0.032 1 97.88 25 THR B O 1
ATOM 767 N N . GLN B 1 26 ? 7.973 -18.562 -0.357 1 98 26 GLN B N 1
ATOM 768 C CA . GLN B 1 26 ? 6.645 -19.047 0.015 1 98 26 GLN B CA 1
ATOM 769 C C . GLN B 1 26 ? 6.293 -18.625 1.441 1 98 26 G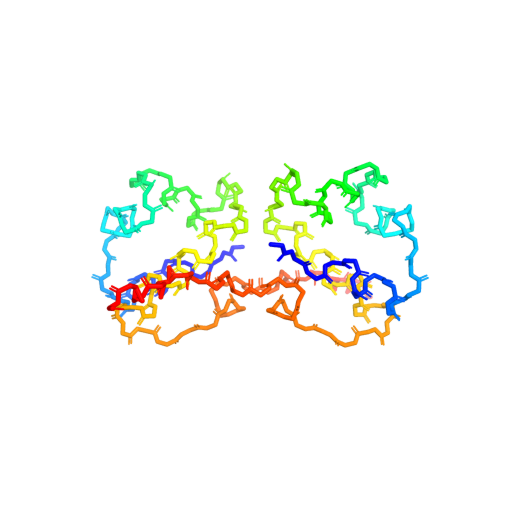LN B C 1
ATOM 771 O O . GLN B 1 26 ? 5.16 -18.234 1.715 1 98 26 GLN B O 1
ATOM 776 N N . GLY B 1 27 ? 7.254 -18.703 2.297 1 97.88 27 GLY B N 1
ATOM 777 C CA . GLY B 1 27 ? 7.031 -18.328 3.686 1 97.88 27 GLY B CA 1
ATOM 778 C C . GLY B 1 27 ? 6.676 -16.859 3.857 1 97.88 27 GLY B C 1
ATOM 779 O O . GLY B 1 27 ? 5.801 -16.516 4.656 1 97.88 27 GLY B O 1
ATOM 780 N N . ALA B 1 28 ? 7.352 -16.047 3.125 1 97.12 28 ALA B N 1
ATOM 781 C CA . ALA B 1 28 ? 7.059 -14.617 3.186 1 97.12 28 ALA B CA 1
ATOM 782 C C . ALA B 1 28 ? 5.625 -14.336 2.74 1 97.12 28 ALA B C 1
ATOM 784 O O . ALA B 1 28 ? 4.898 -13.586 3.402 1 97.12 28 ALA B O 1
ATOM 785 N N . VAL B 1 29 ? 5.238 -15.008 1.652 1 97.75 29 VAL B N 1
ATOM 786 C CA . VAL B 1 29 ? 3.887 -14.836 1.127 1 97.75 29 VAL B CA 1
ATOM 787 C C . VAL B 1 29 ? 2.865 -15.289 2.166 1 97.75 29 VAL B C 1
ATOM 789 O O . VAL B 1 29 ? 1.885 -14.594 2.432 1 97.75 29 VAL B O 1
ATOM 792 N N . GLY B 1 30 ? 3.156 -16.406 2.732 1 97.5 30 GLY B N 1
ATOM 793 C CA . GLY B 1 30 ? 2.281 -16.891 3.787 1 97.5 30 GLY B CA 1
ATOM 794 C C . GLY B 1 30 ? 2.139 -15.906 4.941 1 97.5 30 GLY B C 1
ATOM 795 O O . GLY B 1 30 ? 1.035 -15.703 5.449 1 97.5 30 GLY B O 1
ATOM 796 N N . ASN B 1 31 ? 3.209 -15.352 5.32 1 96.69 31 ASN B N 1
ATOM 797 C CA . ASN B 1 31 ? 3.205 -14.383 6.406 1 96.69 31 ASN B CA 1
ATOM 798 C C . ASN B 1 31 ? 2.43 -13.117 6.027 1 96.69 31 ASN B C 1
ATOM 800 O O . ASN B 1 31 ? 1.737 -12.539 6.863 1 96.69 31 ASN B O 1
ATOM 804 N N . TYR B 1 32 ? 2.529 -12.703 4.777 1 95.94 32 TYR B N 1
ATOM 805 C CA . TYR B 1 32 ? 1.761 -11.555 4.305 1 95.94 32 TYR B CA 1
ATOM 806 C C . TYR B 1 32 ? 0.264 -11.836 4.375 1 95.94 32 TYR B C 1
ATOM 808 O O . TYR B 1 32 ? -0.506 -11 4.863 1 95.94 32 TYR B O 1
ATOM 816 N N . GLU B 1 33 ? -0.08 -13.047 3.969 1 96.38 33 GLU B N 1
ATOM 817 C CA . GLU B 1 33 ? -1.492 -13.414 3.934 1 96.38 33 GLU B CA 1
ATOM 818 C C . GLU B 1 33 ? -2.072 -13.516 5.34 1 96.38 33 GLU B C 1
ATOM 820 O O . GLU B 1 33 ? -3.232 -13.172 5.566 1 96.38 33 GLU B O 1
ATOM 825 N N . ALA B 1 34 ? -1.188 -13.859 6.254 1 94.75 34 ALA B N 1
ATOM 826 C CA . ALA B 1 34 ? -1.629 -14.062 7.633 1 94.75 34 ALA B CA 1
ATOM 827 C C . ALA B 1 34 ? -1.577 -12.758 8.422 1 94.75 34 ALA B C 1
ATOM 829 O O . ALA B 1 34 ? -2.016 -12.703 9.57 1 94.75 34 ALA B O 1
ATOM 830 N N . GLY B 1 35 ? -1.03 -11.805 7.867 1 90.94 35 GLY B N 1
ATOM 831 C CA . GLY B 1 35 ? -0.915 -10.523 8.555 1 90.94 35 GLY B CA 1
ATOM 832 C C . GLY B 1 35 ? 0.17 -10.508 9.609 1 90.94 35 GLY B C 1
ATOM 833 O O . GLY B 1 35 ? 0.198 -9.625 10.469 1 90.94 35 GLY B O 1
ATOM 834 N N . ILE B 1 36 ? 0.968 -11.461 9.539 1 89.5 36 ILE B N 1
ATOM 835 C CA . ILE B 1 36 ? 2.041 -11.594 10.516 1 89.5 36 ILE B CA 1
ATOM 836 C C . ILE B 1 36 ? 3.162 -10.609 10.195 1 89.5 36 ILE B C 1
ATOM 838 O O . ILE B 1 36 ? 3.732 -9.992 11.094 1 89.5 36 ILE B O 1
ATOM 842 N N . ARG B 1 37 ? 3.477 -10.414 8.93 1 87.12 37 ARG B N 1
ATOM 843 C CA . ARG B 1 37 ? 4.492 -9.477 8.469 1 87.12 37 ARG B CA 1
ATOM 844 C C . ARG B 1 37 ? 3.855 -8.266 7.789 1 87.12 37 ARG B C 1
ATOM 846 O O . ARG B 1 37 ? 2.926 -8.414 6.992 1 87.12 37 ARG B O 1
ATOM 853 N N . ASN B 1 38 ? 4.465 -7.188 8.172 1 88.44 38 ASN B N 1
ATOM 854 C CA . ASN B 1 38 ? 4.031 -6 7.445 1 88.44 38 ASN B CA 1
ATOM 855 C C . ASN B 1 38 ? 4.543 -6.008 6.008 1 88.44 38 ASN B C 1
ATOM 857 O O . ASN B 1 38 ? 5.668 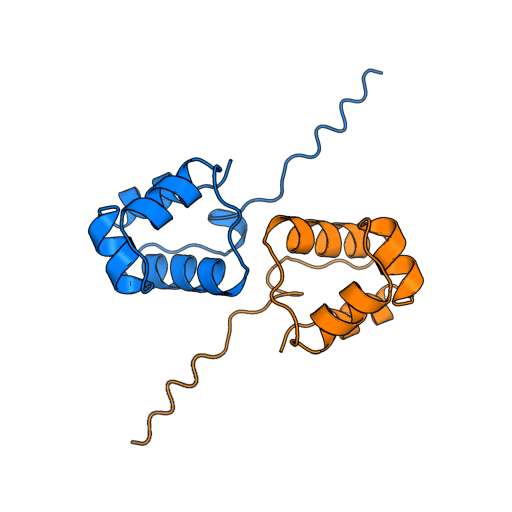-6.43 5.746 1 88.44 38 ASN B O 1
ATOM 861 N N . ILE B 1 39 ? 3.73 -5.598 5.16 1 93.5 39 ILE B N 1
ATOM 862 C CA . ILE B 1 39 ? 4.102 -5.562 3.748 1 93.5 39 ILE B CA 1
ATOM 863 C C . ILE B 1 39 ? 4.426 -4.129 3.336 1 93.5 39 ILE B C 1
ATOM 865 O O . ILE B 1 39 ? 3.766 -3.184 3.779 1 93.5 39 ILE B O 1
ATOM 869 N N . ASP B 1 40 ? 5.465 -4.039 2.549 1 92.75 40 ASP B N 1
ATOM 870 C CA . ASP B 1 40 ? 5.812 -2.695 2.096 1 92.75 40 ASP B CA 1
ATOM 871 C C . ASP B 1 40 ? 5.113 -2.359 0.781 1 92.75 40 ASP B C 1
ATOM 873 O O . ASP B 1 40 ? 4.578 -3.246 0.112 1 92.75 40 ASP B O 1
ATOM 877 N N . LEU B 1 41 ? 5.141 -1.144 0.441 1 94.25 41 LEU B N 1
ATOM 878 C CA . LEU B 1 41 ? 4.395 -0.626 -0.701 1 94.25 41 LEU B CA 1
ATOM 879 C C . LEU B 1 41 ? 4.855 -1.286 -1.996 1 94.25 41 LEU B C 1
ATOM 881 O O . LEU B 1 41 ? 4.031 -1.662 -2.834 1 94.25 41 LEU B O 1
ATOM 885 N N . THR B 1 42 ? 6.113 -1.48 -2.17 1 93 42 THR B N 1
ATOM 886 C CA . THR B 1 42 ? 6.652 -2.08 -3.385 1 93 42 THR B CA 1
ATOM 887 C C . THR B 1 42 ? 6.113 -3.494 -3.576 1 93 42 THR B C 1
ATOM 889 O O . THR B 1 42 ? 5.633 -3.842 -4.656 1 93 42 THR B O 1
ATOM 892 N N . THR B 1 43 ? 6.137 -4.223 -2.539 1 95 43 THR B N 1
ATOM 893 C CA . THR B 1 43 ? 5.648 -5.598 -2.598 1 95 43 THR B CA 1
ATOM 894 C C . THR B 1 43 ? 4.148 -5.625 -2.877 1 95 43 THR B C 1
ATOM 896 O O . THR B 1 43 ? 3.668 -6.488 -3.617 1 95 43 THR B O 1
ATOM 899 N N . CYS B 1 44 ? 3.473 -4.672 -2.334 1 96.25 44 CYS B N 1
ATOM 900 C CA . CYS B 1 44 ? 2.035 -4.594 -2.578 1 96.25 44 CYS B CA 1
ATOM 901 C C . CYS B 1 44 ? 1.743 -4.426 -4.062 1 96.25 44 CYS B C 1
ATOM 903 O O . CYS B 1 44 ? 0.905 -5.141 -4.621 1 96.25 44 CYS B O 1
ATOM 905 N N . TRP B 1 45 ? 2.457 -3.553 -4.645 1 95.81 45 TRP B N 1
ATOM 906 C CA . TRP B 1 45 ? 2.217 -3.318 -6.066 1 95.81 45 TRP B CA 1
ATOM 907 C C . TRP B 1 45 ? 2.629 -4.531 -6.895 1 95.81 45 TRP B C 1
ATOM 909 O O . TRP B 1 45 ? 1.982 -4.859 -7.891 1 95.81 45 TRP B O 1
ATOM 919 N N . GLU B 1 46 ? 3.686 -5.223 -6.484 1 96.19 46 GLU B N 1
ATOM 920 C CA . GLU B 1 46 ? 4.109 -6.434 -7.184 1 96.19 46 GLU B CA 1
ATOM 921 C C . 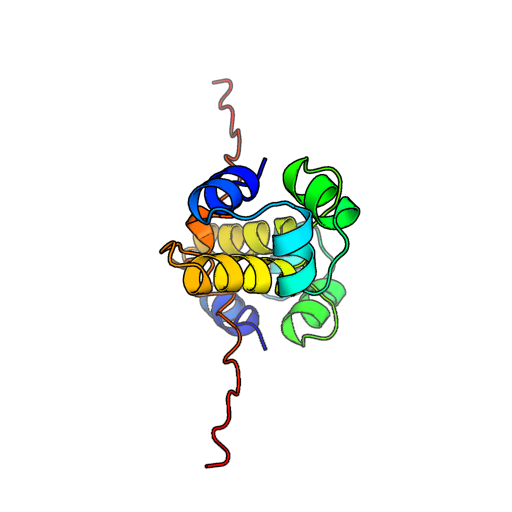GLU B 1 46 ? 3.023 -7.504 -7.133 1 96.19 46 GLU B C 1
ATOM 923 O O . GLU B 1 46 ? 2.797 -8.211 -8.117 1 96.19 46 GLU B O 1
ATOM 928 N N . ILE B 1 47 ? 2.406 -7.547 -6.035 1 97.56 47 ILE B N 1
ATOM 929 C CA . ILE B 1 47 ? 1.349 -8.531 -5.848 1 97.56 47 ILE B CA 1
ATOM 930 C C . ILE B 1 47 ? 0.165 -8.203 -6.754 1 97.56 47 ILE B C 1
ATOM 932 O O . ILE B 1 47 ? -0.348 -9.07 -7.461 1 97.56 47 ILE B O 1
ATOM 936 N N . VAL B 1 48 ? -0.222 -6.977 -6.758 1 97.12 48 VAL B N 1
ATOM 937 C CA . VAL B 1 48 ? -1.339 -6.543 -7.59 1 97.12 48 VAL B CA 1
ATOM 938 C C . VAL B 1 48 ? -1.021 -6.805 -9.062 1 97.12 48 VAL B C 1
ATOM 940 O O . VAL B 1 48 ? -1.857 -7.332 -9.797 1 97.12 48 VAL B O 1
ATOM 943 N N . LYS B 1 49 ? 0.166 -6.523 -9.398 1 96.38 49 LYS B N 1
ATOM 944 C CA . LYS B 1 49 ? 0.611 -6.742 -10.766 1 96.38 49 LYS B CA 1
ATOM 945 C C . LYS B 1 49 ? 0.579 -8.227 -11.125 1 96.38 49 LYS B C 1
ATOM 947 O O . LYS B 1 49 ? 0.127 -8.602 -12.211 1 96.38 49 LYS B O 1
ATOM 952 N N . ALA B 1 50 ? 1.086 -8.977 -10.227 1 97.25 50 ALA B N 1
ATOM 953 C CA . ALA B 1 50 ? 1.115 -10.414 -10.453 1 97.25 50 ALA B CA 1
ATOM 954 C C . ALA B 1 50 ? -0.29 -10.961 -10.68 1 97.25 50 ALA B C 1
ATOM 956 O O . ALA B 1 50 ? -0.502 -11.789 -11.578 1 97.25 50 ALA B O 1
ATOM 957 N N . PHE B 1 51 ? -1.279 -10.484 -9.977 1 97.94 51 PHE B N 1
ATOM 958 C CA . PHE B 1 51 ? -2.654 -10.945 -10.117 1 97.94 51 PHE B CA 1
ATOM 959 C C . PHE B 1 51 ? -3.234 -10.508 -11.461 1 97.94 51 PHE B C 1
ATOM 961 O O . PHE B 1 51 ? -3.867 -11.297 -12.156 1 97.94 51 PHE B O 1
ATOM 968 N N . ASN B 1 52 ? -2.945 -9.32 -11.812 1 97.12 52 ASN B N 1
ATOM 969 C CA . ASN B 1 52 ? -3.447 -8.82 -13.086 1 97.12 52 ASN B CA 1
ATOM 970 C C . ASN B 1 52 ? -2.809 -9.547 -14.266 1 97.12 52 ASN B C 1
ATOM 972 O O . ASN B 1 52 ? -3.484 -9.852 -15.25 1 97.12 52 ASN B O 1
ATOM 976 N N . GLN B 1 53 ? -1.583 -9.805 -14.094 1 95.75 53 GLN B N 1
ATOM 977 C CA . GLN B 1 53 ? -0.87 -10.531 -15.141 1 95.75 53 GLN B CA 1
ATOM 978 C C . GLN B 1 53 ? -1.361 -11.977 -15.242 1 95.75 53 GLN B C 1
ATOM 980 O O . GLN B 1 53 ? -1.191 -12.625 -16.281 1 95.75 53 GLN B O 1
ATOM 985 N N . SER B 1 54 ? -1.96 -12.469 -14.164 1 96.69 54 SER B N 1
ATOM 986 C CA . SER B 1 54 ? -2.475 -13.836 -14.133 1 96.69 54 SER B CA 1
ATOM 987 C C . SER B 1 54 ? -3.941 -13.883 -14.547 1 96.69 54 SER B C 1
ATOM 989 O O . SER B 1 54 ? -4.609 -14.898 -14.367 1 96.69 54 SER B O 1
ATOM 991 N N . GLY B 1 55 ? -4.477 -12.703 -14.969 1 95.44 55 GLY B N 1
ATOM 992 C CA . GLY B 1 55 ? -5.805 -12.664 -15.555 1 95.44 55 GLY B CA 1
ATOM 993 C C . GLY B 1 55 ? -6.883 -12.25 -14.57 1 95.44 55 GLY B C 1
ATOM 994 O O . GLY B 1 55 ? -8.078 -12.336 -14.875 1 95.44 55 GLY B O 1
ATOM 995 N N . VAL B 1 56 ? -6.484 -11.812 -13.375 1 97.25 56 VAL B N 1
ATOM 996 C CA . VAL B 1 56 ? -7.441 -11.352 -12.375 1 97.25 56 VAL B CA 1
ATOM 997 C C . VAL B 1 56 ? -7.426 -9.828 -12.305 1 97.25 56 VAL B C 1
ATOM 999 O O . VAL B 1 56 ? -6.453 -9.234 -11.852 1 97.25 56 VAL B O 1
ATOM 1002 N N . GLU B 1 57 ? -8.461 -9.266 -12.758 1 95.88 57 GLU B N 1
ATOM 1003 C CA . GLU B 1 57 ? -8.547 -7.809 -12.688 1 95.88 57 GLU B CA 1
ATOM 1004 C C . GLU B 1 57 ? -8.781 -7.336 -11.258 1 95.88 57 GLU B C 1
ATOM 1006 O O . GLU B 1 57 ? -9.781 -7.695 -10.633 1 95.88 57 GLU B O 1
ATOM 1011 N N . CYS B 1 58 ? -7.832 -6.535 -10.766 1 96.12 58 CYS B N 1
ATOM 1012 C CA . CYS B 1 58 ? -7.988 -6.012 -9.414 1 96.12 58 CYS B CA 1
ATOM 1013 C C . CYS B 1 58 ? -7.188 -4.727 -9.234 1 96.12 58 CYS B C 1
ATOM 1015 O O . CYS B 1 58 ? -6.172 -4.523 -9.898 1 96.12 58 CYS B O 1
ATOM 1017 N N . SER B 1 59 ? -7.742 -3.918 -8.383 1 95 59 SER B N 1
ATOM 1018 C CA . SER B 1 59 ? -7.051 -2.693 -7.996 1 95 59 SER B CA 1
ATOM 1019 C C . SER B 1 59 ? -6.305 -2.873 -6.68 1 95 59 SER B C 1
ATOM 1021 O O . SER B 1 59 ? -6.43 -3.91 -6.023 1 95 59 SER B O 1
ATOM 1023 N N . PHE B 1 60 ? -5.516 -1.878 -6.387 1 95.44 60 PHE B N 1
ATOM 1024 C CA . PHE B 1 60 ? -4.801 -1.895 -5.113 1 95.44 60 PHE B CA 1
ATOM 1025 C C . PHE B 1 60 ? -5.77 -2.057 -3.949 1 95.44 60 PHE B C 1
ATOM 1027 O O . PHE B 1 60 ? -5.574 -2.916 -3.088 1 95.44 60 PHE B O 1
ATOM 1034 N N . SER B 1 61 ? -6.797 -1.241 -3.99 1 93.88 61 SER B N 1
ATOM 1035 C CA . SER B 1 61 ? -7.719 -1.218 -2.861 1 93.88 61 SER B CA 1
ATOM 1036 C C . SER B 1 61 ? -8.539 -2.5 -2.791 1 93.88 61 SER B C 1
ATOM 1038 O O . SER B 1 61 ? -9.125 -2.812 -1.752 1 93.88 61 SER B O 1
ATOM 1040 N N . ASP B 1 62 ? -8.625 -3.223 -3.895 1 95.62 62 ASP B N 1
ATOM 1041 C CA . ASP B 1 62 ? -9.273 -4.527 -3.863 1 95.62 62 ASP B CA 1
ATOM 1042 C C . ASP B 1 62 ? -8.469 -5.52 -3.023 1 95.62 62 ASP B C 1
ATOM 1044 O O . ASP B 1 62 ? -9.039 -6.246 -2.203 1 95.62 62 ASP B O 1
ATOM 1048 N N . VAL B 1 63 ? -7.18 -5.484 -3.234 1 97.19 63 VAL B N 1
ATOM 1049 C CA . VAL B 1 63 ? -6.293 -6.457 -2.602 1 97.19 63 VAL B CA 1
ATOM 1050 C C . VAL B 1 63 ? -5.953 -6.004 -1.184 1 97.19 63 VAL B C 1
ATOM 1052 O O . VAL B 1 63 ? -5.855 -6.824 -0.269 1 97.19 63 VAL B O 1
ATOM 1055 N N . PHE B 1 64 ? -5.801 -4.688 -1.118 1 96.06 64 PHE B N 1
ATOM 1056 C CA . PHE B 1 64 ? -5.434 -4.078 0.156 1 96.06 64 PHE B CA 1
ATOM 1057 C C . PHE B 1 64 ? -6.445 -3.012 0.558 1 96.06 64 PHE B C 1
ATOM 1059 O O . PHE B 1 64 ? -6.172 -1.816 0.437 1 96.06 64 PHE B O 1
ATOM 1066 N N . PRO B 1 65 ? -7.527 -3.5 1.136 1 93.81 65 PRO B N 1
ATOM 1067 C CA . PRO B 1 65 ? -8.578 -2.531 1.471 1 93.81 65 PRO B CA 1
ATOM 1068 C C . PRO B 1 65 ? -8.203 -1.65 2.662 1 93.81 65 PRO B C 1
ATOM 1070 O O . PRO B 1 65 ? -7.32 -2.004 3.445 1 93.81 65 PRO B O 1
ATOM 1073 N N . GLU B 1 66 ? -8.844 -0.531 2.637 1 89.69 66 GLU B N 1
ATOM 1074 C CA . GLU B 1 66 ? -8.672 0.341 3.795 1 89.69 66 GLU B CA 1
ATOM 1075 C C . GLU B 1 66 ? -9.102 -0.359 5.082 1 89.69 66 GLU B C 1
ATOM 1077 O O . GLU B 1 66 ? -10.156 -0.997 5.125 1 89.69 66 GLU B O 1
ATOM 1082 N N . PRO B 1 67 ? -8.203 -0.179 6.004 1 84.12 67 PRO B N 1
ATOM 1083 C CA . PRO B 1 67 ? -8.586 -0.81 7.27 1 84.12 67 PRO B CA 1
ATOM 1084 C C . PRO B 1 67 ? -9.852 -0.207 7.871 1 84.12 67 PRO B C 1
ATOM 1086 O O . PRO B 1 67 ? -10.094 0.995 7.734 1 84.12 67 PRO B O 1
ATOM 1089 N N . ILE B 1 68 ? -10.828 -1.014 8.141 1 73.44 68 ILE B N 1
ATOM 1090 C CA . ILE B 1 68 ? -12.086 -0.556 8.727 1 73.44 68 ILE B CA 1
ATOM 1091 C C . ILE B 1 68 ? -11.828 0.062 10.094 1 73.44 68 ILE B C 1
ATOM 1093 O O . ILE B 1 68 ? -11.117 -0.52 10.922 1 73.44 68 ILE B O 1
ATOM 1097 N N . SER B 1 69 ? -11.523 1.277 10.094 1 60.78 69 SER B N 1
ATOM 1098 C CA . SER B 1 69 ? -11.414 1.913 11.398 1 60.78 69 SER B CA 1
ATOM 1099 C C . SER B 1 69 ? -12.586 1.535 12.297 1 60.78 69 SER B C 1
ATOM 1101 O O . SER B 1 69 ? -13.75 1.63 11.883 1 60.78 69 SER B O 1
ATOM 1103 N N . GLU B 1 70 ? -12.492 0.515 13.023 1 46.97 70 GLU B N 1
ATOM 1104 C CA . GLU B 1 70 ? -13.531 0.393 14.031 1 46.97 70 GLU B CA 1
ATOM 1105 C C . GLU B 1 70 ? -13.766 1.721 14.75 1 46.97 70 GLU B C 1
ATOM 1107 O O . GLU B 1 70 ? -12.961 2.137 15.578 1 46.97 70 GLU B O 1
ATOM 1112 N N . SER B 1 71 ? -13.898 2.863 14.141 1 44.56 71 SER B N 1
ATOM 1113 C CA . SER B 1 71 ? -14.57 3.805 15.031 1 44.56 71 SER B CA 1
ATOM 1114 C C . SER B 1 71 ? -15.812 3.184 15.664 1 44.56 71 SER B C 1
ATOM 1116 O O . SER B 1 71 ? -16.844 3.059 15.008 1 44.56 71 SER B O 1
ATOM 1118 N N . ASN B 1 72 ? -15.906 2.064 16.125 1 40.47 72 ASN B N 1
ATOM 1119 C CA . ASN B 1 72 ? -16.984 1.746 17.047 1 40.47 72 ASN B CA 1
ATOM 1120 C C . ASN B 1 72 ? -17.312 2.93 17.953 1 40.47 72 ASN B C 1
ATOM 1122 O O . ASN B 1 72 ? -16.469 3.375 18.734 1 40.47 72 ASN B O 1
ATOM 1126 N N . GLN B 1 73 ? -18.172 3.812 17.484 1 35.12 73 GLN B N 1
ATOM 1127 C CA . GLN B 1 73 ? -19.25 4.445 18.25 1 35.12 73 GLN B CA 1
ATOM 1128 C C . GLN B 1 73 ? -19.734 3.529 19.375 1 35.12 73 GLN B C 1
ATOM 1130 O O . GLN B 1 73 ? -20.406 2.531 19.109 1 35.12 73 GLN B O 1
ATOM 1135 N N . VAL B 1 74 ? -19.031 2.986 20.188 1 32.5 74 VAL B N 1
ATOM 1136 C CA . VAL B 1 74 ? -19.75 2.812 21.453 1 32.5 74 VAL B CA 1
ATOM 1137 C C . VAL B 1 74 ? -20.484 4.105 21.812 1 32.5 74 VAL B C 1
ATOM 1139 O O . VAL B 1 74 ? -19.844 5.109 22.141 1 32.5 74 VAL B O 1
ATOM 1142 N N . ALA B 1 75 ? -21.297 4.684 20.812 1 29.08 75 ALA B N 1
ATOM 1143 C CA . ALA B 1 75 ? -22.453 5.238 21.516 1 29.08 75 ALA B CA 1
ATOM 1144 C C . ALA B 1 75 ? -23.25 4.141 22.219 1 29.08 75 ALA B C 1
ATOM 1146 O O . ALA B 1 75 ? -23.328 3.012 21.719 1 29.08 75 ALA B O 1
#

Secondary structure (DSSP, 8-state):
--SHHHHHHHTT--HHHHHHHHT--HHHHHHHHHT-S--BHHHHHHHHHHHHHTT----HHHHSPPP--------/--SHHHHHHHTT--HHHHHHHHT--HHHHHHHHHT-SPPBHHHHHHHHHHHHHTT----HHHHSPPP--------

Radius of gyration: 16.48 Å; Cα contacts (8 Å, |Δi|>4): 184; chains: 2; bounding box: 37×44×51 Å

InterPro domains:
  IPR001387 Cro/C1-type, helix-turn-helix domain [PF01381] (6-54)
  IPR001387 Cro/C1-type, helix-turn-helix domain [PS50943] (4-58)
  IPR001387 Cro/C1-type, helix-turn-helix domain [SM00530] (3-58)
  IPR001387 Cro/C1-type, helix-turn-helix domain [cd00093] (1-52)
  IPR010982 Lambda repressor-like, DNA-binding domain superfamily [G3DSA:1.10.260.40] (1-73)
  IPR010982 Lambda repressor-like, DNA-binding domain superfamily [SSF47413] (3-69)

Foldseek 3Di:
DFCLVVLCVVLVHQLCRLCVQLVHHSVVSVCVVVVNDDDDPSSLVSSQVVSVVSPHDDDSCNGVPDDPPPPPPPD/DFCLVVLCVVLVHQLCRLCVQLVHHSVVSVCVVVVNDDDDPSSLVSSQVVSVVSPHDDDSCNGVPDDPPPPPPPD

Nearest PDB structures (foldseek):
  2xj3-assembly1_B  TM=9.370E-01  e=4.176E-04  Enterococcus faecalis
  2xj3-assembly1_A  TM=9.482E-01  e=6.455E-04  Enterococcus faecalis
  2b5a-assembly1_A  TM=9.587E-01  e=6.062E-03  [Bacillus] caldolyticus
  3f51-assembly1_A  TM=9.437E-01  e=1.129E-02  Corynebacterium glutamicum
  4yba-assembly1_A  TM=8.388E-01  e=3.922E-03  Klebsiella pneumoniae

Sequence (150 aa):
MNNISIYRKKAGLSQTELGKQIGKTQGAVGNYEAGIRNIDLTTCWEIVKAFNQSGVECSFSDVFPEPISESNQVAMNNISIYRKKAGLSQTELGKQIGKTQGAVGNYEAGIRNIDLTTCWEIVKAFNQSGVECSFSDVFPEPISESNQVA

Solvent-accessible surface area (backbone atoms only — not comparable to full-atom values): 8577 Å² total; per-residue (Å²): 130,58,35,48,59,61,47,34,53,73,35,67,44,50,52,54,56,49,10,60,76,59,74,43,47,39,65,55,42,49,29,43,50,69,56,73,40,87,49,41,50,69,57,51,52,42,51,44,48,50,29,41,75,51,72,34,87,65,52,65,57,66,38,50,52,77,76,76,71,76,71,68,69,82,114,131,60,35,49,58,61,48,35,52,72,36,69,43,50,53,55,55,49,10,61,76,60,74,45,48,40,65,56,43,49,29,44,50,66,56,73,41,86,50,38,48,69,57,49,52,41,50,44,47,52,29,41,74,50,74,32,88,66,51,66,57,67,38,51,50,76,75,76,70,76,71,69,71,80,114

Organism: Shewanella oneidensis (strain ATCC 700550 / JCM 31522 / CIP 106686 / LMG 19005 / NCIMB 14063 / MR-1) (NCBI:txid211586)